Protein AF-A0A838WR24-F1 (afdb_monomer_lite)

Secondary structure (DSSP, 8-state):
--HHHHHHTT--HHHHHHT-SS-HHHHHHHHHHHHHHHHHGGGSTT--HHHHHHHHHHHHHH--TTT-----

Organism: NCBI:txid2585140

Sequence (72 aa):
IAIVEQWALGTKWLQLCAMTTLDEGDVVRLLRRTLDLLSQIPHAPFVSESLRKNAGRAMQLIDRFPVNEVAG

Structure (mmCIF, N/CA/C/O backbone):
data_AF-A0A838WR24-F1
#
_entry.id   AF-A0A838WR24-F1
#
loop_
_atom_site.group_PDB
_atom_site.id
_atom_site.type_symbol
_atom_site.label_atom_id
_atom_site.label_alt_id
_atom_site.label_comp_id
_atom_site.label_asym_id
_atom_site.label_entity_id
_atom_site.label_seq_id
_atom_site.pdbx_PDB_ins_code
_atom_site.Cartn_x
_atom_site.Cartn_y
_atom_site.Cartn_z
_atom_site.occupancy
_atom_site.B_iso_or_equiv
_atom_site.auth_seq_id
_atom_site.auth_comp_id
_atom_site.auth_asym_id
_atom_site.auth_atom_id
_atom_site.pdbx_PDB_model_num
ATOM 1 N N . ILE A 1 1 ? 4.991 13.281 -6.782 1.00 53.97 1 ILE A N 1
ATOM 2 C CA . ILE A 1 1 ? 3.815 12.421 -6.503 1.00 53.97 1 ILE A CA 1
ATOM 3 C C . ILE A 1 1 ? 4.311 11.187 -5.755 1.00 53.97 1 ILE A C 1
ATOM 5 O O . ILE A 1 1 ? 5.381 10.697 -6.102 1.00 53.97 1 ILE A O 1
ATOM 9 N N . ALA A 1 2 ? 3.613 10.739 -4.709 1.00 87.00 2 ALA A N 1
ATOM 10 C CA . ALA A 1 2 ? 4.068 9.631 -3.866 1.00 87.00 2 ALA A CA 1
ATOM 11 C C . ALA A 1 2 ? 3.870 8.266 -4.560 1.00 87.00 2 ALA A C 1
ATOM 13 O O . ALA A 1 2 ? 2.831 8.019 -5.167 1.00 87.00 2 ALA A O 1
ATOM 14 N N . ILE A 1 3 ? 4.854 7.364 -4.454 1.00 94.56 3 ILE A N 1
ATOM 15 C CA . ILE A 1 3 ? 4.858 6.025 -5.088 1.00 94.56 3 ILE A CA 1
ATOM 16 C C . ILE A 1 3 ? 3.596 5.222 -4.734 1.00 94.56 3 ILE A C 1
ATOM 18 O O . ILE A 1 3 ? 2.957 4.639 -5.608 1.00 94.56 3 ILE A O 1
ATOM 22 N N . VAL A 1 4 ? 3.208 5.242 -3.456 1.00 95.81 4 VAL A N 1
ATOM 23 C CA . VAL A 1 4 ? 2.018 4.547 -2.938 1.00 95.81 4 VAL A CA 1
ATOM 24 C C . VAL A 1 4 ? 0.740 5.013 -3.638 1.00 95.81 4 VAL A C 1
ATOM 26 O O . VAL A 1 4 ? -0.098 4.196 -4.006 1.00 95.81 4 VAL A O 1
ATOM 29 N N . GLU A 1 5 ? 0.599 6.320 -3.854 1.00 96.12 5 GLU A N 1
ATOM 30 C CA . GLU A 1 5 ? -0.582 6.912 -4.485 1.00 96.12 5 GLU A CA 1
ATOM 31 C C . GLU A 1 5 ? -0.704 6.478 -5.948 1.00 96.12 5 GLU A C 1
ATOM 33 O O . GLU A 1 5 ? -1.766 6.032 -6.373 1.00 96.12 5 GLU A O 1
ATOM 38 N N . GLN A 1 6 ? 0.390 6.536 -6.713 1.00 96.75 6 GLN A N 1
ATOM 39 C CA . GLN A 1 6 ? 0.394 6.081 -8.109 1.00 96.75 6 GLN A CA 1
ATOM 40 C C . GLN A 1 6 ? 0.083 4.595 -8.221 1.00 96.75 6 GLN A C 1
ATOM 42 O O . GLN A 1 6 ? -0.671 4.178 -9.099 1.00 96.75 6 GLN A O 1
ATOM 47 N N . TRP A 1 7 ? 0.622 3.796 -7.305 1.00 97.56 7 TRP A N 1
ATOM 48 C CA . TRP A 1 7 ? 0.281 2.389 -7.238 1.00 97.56 7 TRP A CA 1
ATOM 49 C C . TRP A 1 7 ? -1.210 2.180 -6.953 1.00 97.56 7 TRP A C 1
ATOM 51 O O . TRP A 1 7 ? -1.869 1.466 -7.700 1.00 97.56 7 TRP A O 1
ATOM 61 N N . ALA A 1 8 ? -1.778 2.841 -5.945 1.00 96.62 8 ALA A N 1
ATOM 62 C CA . ALA A 1 8 ? -3.202 2.722 -5.624 1.00 96.62 8 ALA A CA 1
ATOM 63 C C . ALA A 1 8 ? -4.124 3.215 -6.760 1.00 96.62 8 ALA A C 1
ATOM 65 O O . ALA A 1 8 ? -5.222 2.691 -6.936 1.00 96.62 8 ALA A O 1
ATOM 66 N N . LEU A 1 9 ? -3.673 4.188 -7.561 1.00 96.69 9 LEU A N 1
ATOM 67 C CA . LEU A 1 9 ? -4.387 4.702 -8.740 1.00 96.69 9 LEU A CA 1
ATOM 68 C C . LEU A 1 9 ? -4.286 3.801 -9.977 1.00 96.69 9 LEU A C 1
ATOM 70 O O . LEU A 1 9 ? -4.874 4.110 -11.013 1.00 96.69 9 LEU A O 1
ATOM 74 N N . GLY A 1 10 ? -3.576 2.678 -9.888 1.00 96.69 10 GLY A N 1
ATOM 75 C CA . GLY A 1 10 ? -3.584 1.669 -10.936 1.00 96.69 10 GLY A CA 1
ATOM 76 C C . GLY A 1 10 ? -2.349 1.646 -11.830 1.00 96.69 10 GLY A C 1
ATOM 77 O O . GLY A 1 10 ? -2.316 0.827 -12.750 1.00 96.69 10 GLY A O 1
ATOM 78 N N . THR A 1 11 ? -1.325 2.467 -11.566 1.00 97.62 11 THR A N 1
ATOM 79 C CA . THR A 1 11 ? -0.082 2.483 -12.356 1.00 97.62 11 THR A CA 1
ATOM 80 C C . THR A 1 11 ? 0.510 1.076 -12.465 1.00 97.62 11 THR A C 1
ATOM 82 O O . THR A 1 11 ? 0.511 0.307 -11.497 1.00 97.62 11 THR A O 1
ATOM 85 N N . LYS A 1 12 ? 0.972 0.715 -13.669 1.00 97.50 12 LYS A N 1
ATOM 86 C CA . LYS A 1 12 ? 1.586 -0.593 -13.949 1.00 97.50 12 LYS A CA 1
ATOM 87 C C . LYS A 1 12 ? 2.938 -0.705 -13.242 1.00 97.50 12 LYS A C 1
ATOM 89 O O . LYS A 1 12 ? 3.654 0.286 -13.163 1.00 97.50 12 LYS A O 1
ATOM 94 N N . TRP A 1 13 ? 3.318 -1.911 -12.812 1.00 97.06 13 TRP A N 1
ATOM 95 C CA . TRP A 1 13 ? 4.552 -2.151 -12.045 1.00 97.06 13 TRP A CA 1
ATOM 96 C C . TRP A 1 13 ? 5.801 -1.537 -12.692 1.00 97.06 13 TRP A C 1
ATOM 98 O O . TRP A 1 13 ? 6.412 -0.644 -12.119 1.00 97.06 13 TRP A O 1
ATOM 108 N N . LEU A 1 14 ? 6.106 -1.924 -13.934 1.00 96.50 14 LEU A N 1
ATOM 109 C CA . LEU A 1 14 ? 7.287 -1.428 -14.650 1.00 96.50 14 LEU A CA 1
ATOM 110 C C . LEU A 1 14 ? 7.282 0.098 -14.828 1.00 96.50 14 LEU A C 1
ATOM 112 O O . LEU A 1 14 ? 8.329 0.733 -14.773 1.00 96.50 14 LEU A O 1
ATOM 116 N N . GLN A 1 15 ? 6.100 0.695 -15.012 1.00 96.81 15 GLN A N 1
ATOM 117 C CA . GLN A 1 15 ? 5.965 2.146 -15.110 1.00 96.81 15 GLN A CA 1
ATOM 118 C C . GLN A 1 15 ? 6.236 2.816 -13.761 1.00 96.81 15 GLN A C 1
ATOM 120 O O . GLN A 1 15 ? 6.923 3.828 -13.722 1.00 96.81 15 GLN A O 1
ATOM 125 N N . LEU A 1 16 ? 5.732 2.249 -12.662 1.00 96.56 16 LEU A N 1
ATOM 126 C CA . LEU A 1 16 ? 5.981 2.757 -11.316 1.00 96.56 16 LEU A CA 1
ATOM 127 C C . LEU A 1 16 ? 7.478 2.720 -10.980 1.00 96.56 16 LEU A C 1
ATOM 129 O O . LEU A 1 16 ? 8.012 3.713 -10.494 1.00 96.56 16 LEU A O 1
ATOM 133 N N . CYS A 1 17 ? 8.154 1.608 -11.283 1.00 96.50 17 CYS A N 1
ATOM 134 C CA . CYS A 1 17 ? 9.595 1.458 -11.080 1.00 96.50 17 CYS A CA 1
ATOM 135 C C . CYS A 1 17 ? 10.391 2.472 -11.910 1.00 96.50 17 CYS A C 1
ATOM 137 O O . CYS A 1 17 ? 11.306 3.095 -11.391 1.00 96.50 17 CYS A O 1
ATOM 139 N N . ALA A 1 18 ? 9.989 2.731 -13.157 1.00 95.94 18 ALA A N 1
ATOM 140 C CA . ALA A 1 18 ? 10.635 3.734 -14.006 1.00 95.94 18 ALA A CA 1
ATOM 141 C C . ALA A 1 18 ? 10.467 5.188 -13.509 1.00 95.94 18 ALA A C 1
ATOM 143 O O . ALA A 1 18 ? 11.179 6.078 -13.970 1.00 95.94 18 ALA A O 1
ATOM 144 N N . MET A 1 19 ? 9.534 5.455 -12.587 1.00 93.94 19 MET A N 1
ATOM 145 C CA . MET A 1 19 ? 9.307 6.788 -12.006 1.00 93.94 19 MET A CA 1
ATOM 146 C C . MET A 1 19 ? 10.204 7.081 -10.792 1.00 93.94 19 MET A C 1
ATOM 148 O O . MET A 1 19 ? 10.097 8.158 -10.202 1.00 93.94 19 MET A O 1
ATOM 152 N N . THR A 1 20 ? 11.057 6.141 -10.380 1.00 94.06 20 THR A N 1
ATOM 153 C CA . THR A 1 20 ? 11.899 6.265 -9.187 1.00 94.06 20 THR A CA 1
ATOM 154 C C . THR A 1 20 ? 13.284 5.656 -9.406 1.00 94.06 20 THR A C 1
ATOM 156 O O . THR A 1 20 ? 13.494 4.855 -10.307 1.00 94.06 20 THR A O 1
ATOM 159 N N . THR A 1 21 ? 14.245 6.056 -8.577 1.00 95.19 21 THR A N 1
ATOM 160 C CA . THR A 1 21 ? 15.591 5.467 -8.517 1.00 95.19 21 THR A CA 1
ATOM 161 C C . THR A 1 21 ? 15.698 4.375 -7.451 1.00 95.19 21 THR A C 1
ATOM 163 O O . THR A 1 21 ? 16.797 3.904 -7.182 1.00 95.19 21 THR A O 1
ATOM 166 N N . LEU A 1 22 ? 14.593 4.034 -6.779 1.00 95.62 22 LEU A N 1
ATOM 167 C CA . LEU A 1 22 ? 14.556 2.939 -5.814 1.00 95.62 22 LEU A CA 1
ATOM 168 C C . LEU A 1 22 ? 14.657 1.591 -6.522 1.00 95.62 22 LEU A C 1
ATOM 170 O O . LEU A 1 22 ? 14.042 1.387 -7.571 1.00 95.62 22 LEU A O 1
ATOM 174 N N . ASP A 1 23 ? 15.341 0.652 -5.877 1.00 96.94 23 ASP A N 1
ATOM 175 C CA . ASP A 1 23 ? 15.334 -0.737 -6.310 1.00 96.94 23 ASP A CA 1
ATOM 176 C C . ASP A 1 23 ? 13.921 -1.328 -6.193 1.00 96.94 23 ASP A C 1
ATOM 178 O O . ASP A 1 23 ? 13.155 -1.009 -5.277 1.00 96.94 23 ASP A O 1
ATOM 182 N N . GLU A 1 24 ? 13.571 -2.251 -7.091 1.00 96.50 24 GLU A N 1
ATOM 183 C CA . GLU A 1 24 ? 12.255 -2.908 -7.109 1.00 96.50 24 GLU A CA 1
ATOM 184 C C . GLU A 1 24 ? 11.885 -3.519 -5.747 1.00 96.50 24 GLU A C 1
ATOM 186 O O . GLU A 1 24 ? 10.752 -3.385 -5.279 1.00 96.50 24 GLU A O 1
ATOM 191 N N . GLY A 1 25 ? 12.860 -4.130 -5.065 1.00 96.25 25 GLY A N 1
ATOM 192 C CA . GLY A 1 25 ? 12.675 -4.691 -3.727 1.00 96.25 25 GLY A CA 1
ATOM 193 C C . GLY A 1 25 ? 12.354 -3.640 -2.660 1.00 96.25 25 GLY A C 1
ATOM 194 O O . GLY A 1 25 ? 11.578 -3.919 -1.743 1.00 96.25 25 GLY A O 1
ATOM 195 N N . ASP A 1 26 ? 12.888 -2.424 -2.785 1.00 96.19 26 ASP A N 1
ATOM 196 C CA . ASP A 1 26 ? 12.584 -1.311 -1.882 1.00 96.19 26 ASP A CA 1
ATOM 197 C C . ASP A 1 26 ? 11.176 -0.774 -2.124 1.00 96.19 26 ASP A C 1
ATOM 199 O O . ASP A 1 26 ? 10.459 -0.478 -1.165 1.00 96.19 26 ASP A O 1
ATOM 203 N N . VAL A 1 27 ? 10.742 -0.724 -3.386 1.00 96.50 27 VAL A N 1
ATOM 204 C CA . VAL A 1 27 ? 9.365 -0.368 -3.753 1.00 96.50 27 VAL A CA 1
ATOM 205 C C . VAL A 1 27 ? 8.381 -1.394 -3.190 1.00 96.50 27 VAL A C 1
ATOM 207 O O . VAL A 1 27 ? 7.409 -1.010 -2.536 1.00 96.50 27 VAL A O 1
ATOM 210 N N . VAL A 1 28 ? 8.652 -2.696 -3.354 1.00 96.88 28 VAL A N 1
ATOM 211 C CA .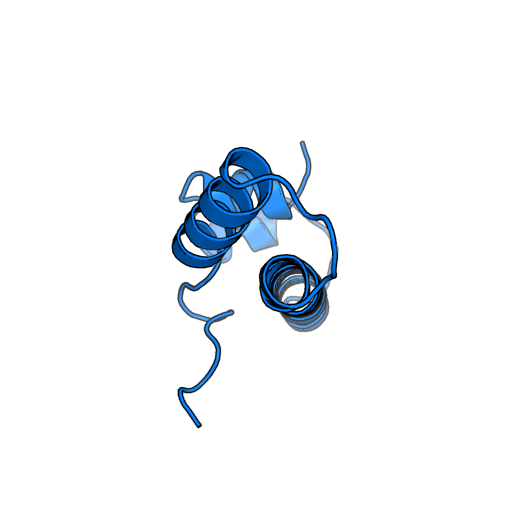 VAL A 1 28 ? 7.834 -3.759 -2.741 1.00 96.88 28 VAL A CA 1
ATOM 212 C C . VAL A 1 28 ? 7.804 -3.605 -1.221 1.00 96.88 28 VAL A C 1
ATOM 214 O O . VAL A 1 28 ? 6.729 -3.646 -0.624 1.00 96.88 28 VAL A O 1
ATOM 217 N N . ARG A 1 29 ? 8.960 -3.390 -0.578 1.00 95.88 29 ARG A N 1
ATOM 218 C CA . ARG A 1 29 ? 9.044 -3.233 0.883 1.00 95.88 29 ARG A CA 1
ATOM 219 C C . ARG A 1 29 ? 8.251 -2.024 1.378 1.00 95.88 29 ARG A C 1
ATOM 221 O O . ARG A 1 29 ? 7.583 -2.125 2.404 1.00 95.88 29 ARG A O 1
ATOM 228 N N . LEU A 1 30 ? 8.310 -0.898 0.671 1.00 96.06 30 LEU A N 1
ATOM 229 C CA . LEU A 1 30 ? 7.545 0.309 0.989 1.00 96.06 30 LEU A CA 1
ATOM 230 C C . LEU A 1 30 ? 6.035 0.055 0.905 1.00 96.06 30 LEU A C 1
ATOM 232 O O . LEU A 1 30 ? 5.290 0.422 1.817 1.00 96.06 30 LEU A O 1
ATOM 236 N N . LEU A 1 31 ? 5.585 -0.584 -0.176 1.00 96.94 31 LEU A N 1
ATOM 237 C CA . LEU A 1 31 ? 4.170 -0.872 -0.400 1.00 96.94 31 LEU A CA 1
ATOM 238 C C . LEU A 1 31 ? 3.639 -1.894 0.618 1.00 96.94 31 LEU A C 1
ATOM 240 O O . LEU A 1 31 ? 2.575 -1.666 1.189 1.00 96.94 31 LEU A O 1
ATOM 244 N N . ARG A 1 32 ? 4.409 -2.940 0.944 1.00 96.62 32 ARG A N 1
ATOM 245 C CA . ARG A 1 32 ? 4.044 -3.919 1.986 1.00 96.62 32 ARG A CA 1
ATOM 246 C C . ARG A 1 32 ? 3.979 -3.312 3.381 1.00 96.62 32 ARG A C 1
ATOM 248 O O . ARG A 1 32 ? 2.986 -3.495 4.059 1.00 96.62 32 ARG A O 1
ATOM 255 N N . ARG A 1 33 ? 4.947 -2.476 3.772 1.00 96.19 33 ARG A N 1
ATOM 256 C CA . ARG A 1 33 ? 4.868 -1.742 5.052 1.00 96.19 33 ARG A CA 1
ATOM 257 C C . ARG A 1 33 ? 3.646 -0.827 5.131 1.00 96.19 33 ARG A C 1
ATOM 259 O O . ARG A 1 33 ? 3.133 -0.571 6.215 1.00 96.19 33 ARG A O 1
ATOM 266 N N . THR A 1 34 ? 3.196 -0.313 3.988 1.00 96.75 34 THR A N 1
ATOM 267 C CA . THR A 1 34 ? 1.959 0.468 3.92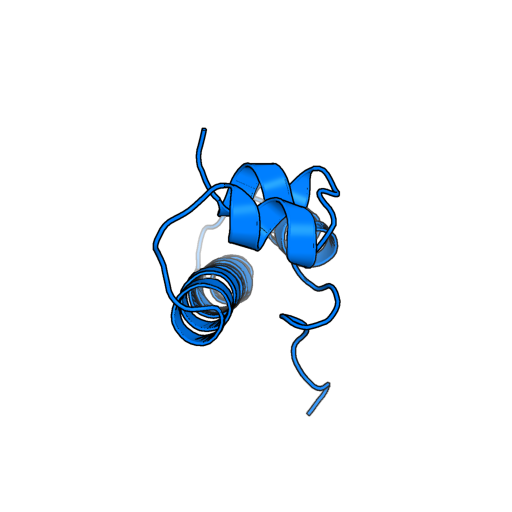0 1.00 96.75 34 THR A CA 1
ATOM 268 C C . THR A 1 34 ? 0.739 -0.432 4.132 1.00 96.75 34 THR A C 1
ATOM 270 O O . THR A 1 34 ? -0.135 -0.060 4.909 1.00 96.75 34 THR A O 1
ATOM 273 N N . LEU A 1 35 ? 0.687 -1.616 3.507 1.00 97.00 35 LEU A N 1
ATOM 274 C CA . LEU A 1 35 ? -0.355 -2.620 3.769 1.00 97.00 35 LEU A CA 1
ATOM 275 C C . LEU A 1 35 ? -0.366 -3.060 5.238 1.00 97.00 35 LEU A C 1
ATOM 277 O O . LEU A 1 35 ? -1.422 -2.988 5.860 1.00 97.00 35 LEU A O 1
ATOM 281 N N . ASP A 1 36 ? 0.795 -3.378 5.814 1.00 96.12 36 ASP A N 1
ATOM 282 C CA . ASP A 1 36 ? 0.951 -3.748 7.227 1.00 96.12 36 ASP A CA 1
ATOM 283 C C . ASP A 1 36 ? 0.409 -2.664 8.170 1.00 96.12 36 ASP A C 1
ATOM 285 O O . ASP A 1 36 ? -0.206 -2.955 9.194 1.00 96.12 36 ASP A O 1
ATOM 289 N N . LEU A 1 37 ? 0.646 -1.388 7.855 1.00 95.88 37 LEU A N 1
ATOM 290 C CA . LEU A 1 37 ? 0.122 -0.279 8.651 1.00 95.88 37 LEU A CA 1
ATOM 291 C C . LEU A 1 37 ? -1.401 -0.167 8.515 1.00 95.88 37 LEU A C 1
ATOM 293 O O . LEU A 1 37 ? -2.101 0.035 9.507 1.00 95.88 37 LEU A O 1
ATOM 297 N N . LEU A 1 38 ? -1.923 -0.287 7.292 1.00 97.12 38 LEU A N 1
ATOM 298 C CA . LEU A 1 38 ? -3.360 -0.218 7.029 1.00 97.12 38 LEU A CA 1
ATOM 299 C C . LEU A 1 38 ? -4.111 -1.393 7.668 1.00 97.12 38 LEU A C 1
ATOM 301 O O . LEU A 1 38 ? -5.203 -1.185 8.199 1.00 97.12 38 LEU A O 1
ATOM 305 N N . SER A 1 39 ? -3.520 -2.591 7.674 1.00 96.31 39 SER A N 1
ATOM 306 C CA . SER A 1 39 ? -4.111 -3.800 8.258 1.00 96.31 39 SER A CA 1
ATOM 307 C C . SER A 1 39 ? -4.245 -3.705 9.777 1.00 96.31 39 SER A C 1
ATOM 309 O O . SER A 1 39 ? -5.171 -4.276 10.346 1.00 96.31 39 SER A O 1
ATOM 311 N N . GLN A 1 40 ? -3.406 -2.906 10.442 1.00 97.19 40 GLN A N 1
ATOM 312 C CA . GLN A 1 40 ? -3.504 -2.646 11.880 1.00 97.19 40 GLN A CA 1
ATOM 313 C C . GLN A 1 40 ? -4.659 -1.701 12.252 1.00 97.19 40 GLN A C 1
ATOM 315 O O . GLN A 1 40 ? -5.193 -1.800 13.358 1.00 97.19 40 GLN A O 1
ATOM 320 N N . ILE A 1 41 ? -5.088 -0.802 11.353 1.00 97.44 41 ILE A N 1
ATOM 321 C CA . ILE A 1 41 ? -6.105 0.228 11.651 1.00 97.44 41 ILE A CA 1
ATOM 322 C C . ILE A 1 41 ? -7.430 -0.372 12.159 1.00 97.44 41 ILE A C 1
ATOM 324 O O . ILE A 1 41 ? -7.944 0.113 13.169 1.00 97.44 41 ILE A O 1
ATOM 328 N N . PRO A 1 42 ? -8.008 -1.422 11.542 1.00 95.38 42 PRO A N 1
ATOM 329 C CA . PRO A 1 42 ? -9.205 -2.073 12.072 1.00 95.38 42 PRO A CA 1
ATOM 330 C C . PRO A 1 42 ? -9.042 -2.624 13.499 1.00 95.38 42 PRO A C 1
ATOM 332 O O . PRO A 1 42 ? -10.024 -2.716 14.238 1.00 95.38 42 PRO A O 1
ATOM 335 N N . HIS A 1 43 ? -7.835 -2.990 13.915 1.00 94.62 43 HIS A N 1
ATOM 336 C CA . HIS A 1 43 ? -7.605 -3.586 15.232 1.00 94.62 43 HIS A CA 1
ATOM 337 C C . HIS A 1 43 ? -7.393 -2.545 16.336 1.00 94.62 43 HIS A C 1
ATOM 339 O O . HIS A 1 43 ? -7.498 -2.880 17.515 1.00 94.62 43 HIS A O 1
ATOM 345 N N . ALA A 1 44 ? -7.139 -1.284 15.981 1.00 95.25 44 ALA A N 1
ATOM 346 C CA . ALA A 1 44 ? -6.931 -0.231 16.962 1.00 95.25 44 ALA A CA 1
ATOM 347 C C . ALA A 1 44 ? -8.246 0.153 17.683 1.00 95.25 44 ALA A C 1
ATOM 349 O O . ALA A 1 44 ? -9.302 0.295 17.048 1.00 95.25 44 ALA A O 1
ATOM 350 N N . PRO A 1 45 ? -8.206 0.341 19.016 1.00 95.19 45 PRO A N 1
ATOM 351 C CA . PRO A 1 45 ? -9.373 0.748 19.788 1.00 95.19 45 PRO A CA 1
ATOM 352 C C . PRO A 1 45 ? -9.794 2.178 19.425 1.00 95.19 45 PRO A C 1
ATOM 354 O O . PRO A 1 45 ? -8.970 3.009 19.052 1.00 95.19 45 PRO A O 1
ATOM 357 N N . PHE A 1 46 ? -11.091 2.472 19.552 1.00 95.69 46 PHE A N 1
ATOM 358 C CA . PHE A 1 46 ? -11.678 3.802 19.312 1.00 95.69 46 PHE A CA 1
ATOM 359 C C . PHE A 1 46 ? -11.504 4.369 17.886 1.00 95.69 46 PHE A C 1
ATOM 361 O O . PHE A 1 46 ? -11.745 5.553 17.655 1.00 95.69 46 PHE A O 1
ATOM 368 N N . VAL A 1 47 ? -11.142 3.539 16.902 1.00 96.19 47 VAL A N 1
ATOM 369 C CA . VAL A 1 47 ? -11.105 3.939 15.487 1.00 96.19 47 VAL A CA 1
ATOM 370 C C . VAL A 1 47 ? -12.516 4.158 14.943 1.00 96.19 47 VAL A C 1
ATOM 372 O O . VAL A 1 47 ? -13.392 3.302 15.089 1.00 96.19 47 VAL A O 1
ATOM 375 N N . SER A 1 48 ? -12.722 5.289 14.261 1.00 97.62 48 SER A N 1
ATOM 376 C CA . SER A 1 48 ? -13.995 5.600 13.610 1.00 97.62 48 SER A CA 1
ATOM 377 C C . SER A 1 48 ? -14.320 4.605 12.493 1.00 97.62 48 SER A C 1
ATOM 379 O O . SER A 1 48 ? -13.439 4.091 11.799 1.00 97.62 48 SER A O 1
ATOM 381 N N . GLU A 1 49 ? -15.609 4.357 12.269 1.00 96.94 49 GLU A N 1
ATOM 382 C CA . GLU A 1 49 ? -16.054 3.441 11.215 1.00 96.94 49 GLU A CA 1
ATOM 383 C C . GLU A 1 49 ? -15.592 3.895 9.819 1.00 96.94 49 GLU A C 1
ATOM 385 O O . GLU A 1 49 ? -15.185 3.074 8.997 1.00 96.94 49 GLU A O 1
ATOM 390 N N . SER A 1 50 ? -15.589 5.210 9.572 1.00 98.06 50 SER A N 1
ATOM 391 C CA . SER A 1 50 ? -15.091 5.795 8.322 1.00 98.06 50 SER A CA 1
ATOM 392 C C . SER A 1 50 ? -13.612 5.473 8.099 1.00 98.06 50 SER A C 1
ATOM 394 O O . SER A 1 50 ? -13.237 5.007 7.024 1.00 98.06 50 SER A O 1
ATOM 396 N N . LEU A 1 51 ? -12.773 5.628 9.129 1.00 97.75 51 LEU A N 1
ATOM 397 C CA . LEU A 1 51 ? -11.347 5.319 9.029 1.00 97.75 51 LEU A CA 1
ATOM 398 C C . LEU A 1 51 ? -11.107 3.821 8.787 1.00 97.75 51 LEU A C 1
ATOM 400 O O . LEU A 1 51 ? -10.314 3.466 7.919 1.00 97.75 51 LEU A O 1
ATOM 404 N N . ARG A 1 52 ? -11.849 2.946 9.474 1.00 97.62 52 ARG A N 1
ATOM 405 C CA . ARG A 1 52 ? -11.808 1.489 9.258 1.00 97.62 52 ARG A CA 1
ATOM 406 C C . ARG A 1 52 ? -12.160 1.108 7.816 1.00 97.62 52 ARG A C 1
ATOM 408 O O . ARG A 1 52 ? -11.439 0.332 7.193 1.00 97.62 52 ARG A O 1
ATOM 415 N N . LYS A 1 53 ? -13.246 1.671 7.275 1.00 97.81 53 LYS A N 1
ATOM 416 C CA . LYS A 1 53 ? -13.682 1.444 5.885 1.00 97.81 53 LYS A CA 1
ATOM 417 C C . LYS A 1 53 ? -12.655 1.959 4.878 1.00 97.81 53 LYS A C 1
ATOM 419 O O . LYS A 1 53 ? -12.336 1.263 3.916 1.00 97.81 53 LYS A O 1
ATOM 424 N N . ASN A 1 54 ? -12.111 3.150 5.115 1.00 97.94 54 ASN A N 1
ATOM 425 C CA . ASN A 1 54 ? -11.109 3.748 4.238 1.00 97.94 54 ASN A CA 1
ATOM 426 C C . ASN A 1 54 ? -9.797 2.955 4.241 1.00 97.94 54 ASN A C 1
ATOM 428 O O . ASN A 1 54 ? -9.218 2.772 3.174 1.00 97.94 54 ASN A O 1
ATOM 432 N N . ALA A 1 55 ? -9.367 2.432 5.394 1.00 97.88 55 ALA A N 1
ATOM 433 C CA . ALA A 1 55 ? -8.201 1.556 5.481 1.00 97.88 55 ALA A CA 1
ATOM 434 C C . ALA A 1 55 ? -8.393 0.283 4.646 1.00 97.88 55 ALA A C 1
ATOM 436 O O . ALA A 1 55 ? -7.559 -0.017 3.796 1.00 97.88 55 ALA A O 1
ATOM 437 N N . GLY A 1 56 ? -9.538 -0.396 4.794 1.00 97.38 56 GLY A N 1
ATOM 438 C CA . GLY A 1 56 ? -9.863 -1.579 3.990 1.00 97.38 56 GLY A CA 1
ATOM 439 C C . GLY A 1 56 ? -9.897 -1.290 2.484 1.00 97.38 56 GLY A C 1
ATOM 440 O O . GLY A 1 56 ? -9.337 -2.046 1.694 1.00 97.38 56 GLY A O 1
ATOM 441 N N . ARG A 1 57 ? -10.479 -0.156 2.071 1.00 97.50 57 ARG A N 1
ATOM 442 C CA . ARG A 1 57 ? -10.475 0.264 0.660 1.00 97.50 57 ARG A CA 1
ATOM 443 C C . ARG A 1 57 ? -9.063 0.553 0.147 1.00 97.50 57 ARG A C 1
ATOM 445 O O . ARG A 1 57 ? -8.738 0.169 -0.971 1.00 97.50 57 ARG A O 1
ATOM 452 N N . ALA A 1 58 ? -8.229 1.227 0.938 1.00 97.50 58 ALA A N 1
ATOM 453 C CA . ALA A 1 58 ? -6.845 1.507 0.566 1.00 97.50 58 ALA A CA 1
ATOM 454 C C . ALA A 1 58 ? -6.034 0.213 0.405 1.00 97.50 58 ALA A C 1
ATOM 456 O O . ALA A 1 58 ? -5.298 0.085 -0.572 1.00 97.50 58 ALA A O 1
ATOM 457 N N . MET A 1 59 ? -6.229 -0.769 1.294 1.00 97.38 59 MET A N 1
ATOM 458 C CA . MET A 1 59 ? -5.603 -2.089 1.171 1.00 97.38 59 MET A CA 1
ATOM 459 C C . MET A 1 59 ? -5.971 -2.756 -0.152 1.00 97.38 59 MET A C 1
ATOM 461 O O . MET A 1 59 ? -5.077 -3.132 -0.896 1.00 97.38 59 MET A O 1
ATOM 465 N N . GLN A 1 60 ? -7.259 -2.806 -0.507 1.00 96.69 60 GLN A N 1
ATOM 466 C CA . GLN A 1 60 ? -7.715 -3.411 -1.769 1.00 96.69 60 GLN A CA 1
ATOM 467 C C . GLN A 1 60 ? -7.106 -2.762 -3.023 1.00 96.69 60 GLN A C 1
ATOM 469 O O . GLN A 1 60 ? -6.907 -3.432 -4.032 1.00 96.69 60 GLN A O 1
ATOM 474 N N . LEU A 1 61 ? -6.819 -1.458 -2.985 1.00 97.50 61 LEU A N 1
ATOM 475 C CA . LEU A 1 61 ? -6.196 -0.747 -4.108 1.00 97.50 61 LEU A CA 1
ATOM 476 C C . LEU A 1 61 ? -4.689 -1.029 -4.219 1.00 97.50 61 LEU A C 1
ATOM 478 O O . LEU A 1 61 ? -4.130 -1.016 -5.318 1.00 97.50 61 LEU A O 1
ATOM 482 N N . ILE A 1 62 ? -4.026 -1.265 -3.086 1.00 97.06 62 ILE A N 1
ATOM 483 C CA . ILE A 1 62 ? -2.578 -1.497 -3.004 1.00 97.06 62 ILE A CA 1
ATOM 484 C C . ILE A 1 62 ? -2.237 -2.987 -3.179 1.00 97.06 62 ILE A C 1
ATOM 486 O O . ILE A 1 62 ? -1.188 -3.302 -3.744 1.00 97.06 62 ILE A O 1
ATOM 490 N N . ASP A 1 63 ? -3.109 -3.894 -2.743 1.00 96.69 63 ASP A N 1
ATOM 491 C CA . ASP A 1 63 ? -2.928 -5.350 -2.746 1.00 96.69 63 ASP A CA 1
ATOM 492 C C . ASP A 1 63 ? -3.043 -5.941 -4.162 1.00 96.69 63 ASP A C 1
ATOM 494 O O . ASP A 1 63 ? -4.053 -6.499 -4.588 1.00 96.69 63 ASP A O 1
ATOM 498 N N . ARG A 1 64 ? -1.990 -5.738 -4.954 1.00 95.69 64 ARG A N 1
ATOM 499 C CA . ARG A 1 64 ? -1.886 -6.161 -6.356 1.00 95.69 64 ARG A CA 1
ATOM 500 C C . ARG A 1 64 ? -0.508 -6.771 -6.595 1.00 95.69 64 ARG A C 1
ATOM 502 O O . ARG A 1 64 ? 0.455 -6.414 -5.922 1.00 95.69 64 ARG A O 1
ATOM 509 N N . PHE A 1 65 ? -0.379 -7.669 -7.569 1.00 94.50 65 PHE A N 1
ATOM 510 C CA . PHE A 1 65 ? 0.926 -8.240 -7.929 1.00 94.50 65 PHE A CA 1
ATOM 511 C C . PHE A 1 65 ? 1.918 -7.133 -8.352 1.00 94.50 65 PHE A C 1
ATOM 513 O O . PHE A 1 65 ? 1.518 -6.276 -9.144 1.00 94.50 65 PHE A O 1
ATOM 520 N N . PRO A 1 66 ? 3.188 -7.134 -7.893 1.00 94.62 66 PRO A N 1
ATOM 521 C CA . PRO A 1 66 ? 3.872 -8.159 -7.081 1.00 94.62 66 PRO A CA 1
ATOM 522 C C . PRO A 1 66 ? 3.848 -7.905 -5.560 1.00 94.62 66 PRO A C 1
ATOM 524 O O . PRO A 1 66 ? 4.518 -8.596 -4.796 1.00 94.62 66 PRO A O 1
ATOM 527 N N . VAL A 1 67 ? 3.131 -6.876 -5.113 1.00 94.69 67 VAL A N 1
ATOM 528 C CA . VAL A 1 67 ? 3.091 -6.435 -3.709 1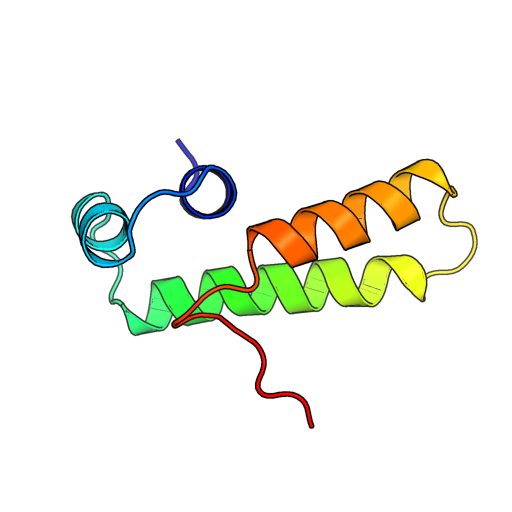.00 94.69 67 VAL A CA 1
ATOM 529 C C . VAL A 1 67 ? 2.256 -7.367 -2.844 1.00 94.69 67 VAL A C 1
ATOM 531 O O . VAL A 1 67 ? 2.549 -7.480 -1.654 1.00 94.69 67 VAL A O 1
ATOM 534 N N . ASN A 1 68 ? 1.258 -8.007 -3.455 1.00 91.75 68 ASN A N 1
ATOM 535 C CA . ASN A 1 68 ? 0.207 -8.742 -2.775 1.00 91.75 68 ASN A CA 1
ATOM 536 C C . ASN A 1 68 ? 0.685 -9.651 -1.637 1.00 91.75 68 ASN A C 1
ATOM 538 O O . ASN A 1 68 ? 1.717 -10.327 -1.730 1.00 91.75 68 ASN A O 1
ATOM 542 N N . GLU A 1 69 ? -0.074 -9.633 -0.545 1.00 78.69 69 GLU A N 1
ATOM 543 C CA . GLU A 1 69 ? 0.163 -10.539 0.573 1.00 78.69 69 GLU A CA 1
ATOM 544 C C . GLU A 1 69 ? -0.281 -11.940 0.147 1.00 78.69 69 GLU A C 1
ATOM 546 O O . GLU A 1 69 ? -1.391 -12.146 -0.346 1.00 78.69 69 GLU A O 1
ATOM 551 N N . VAL A 1 70 ? 0.613 -12.922 0.275 1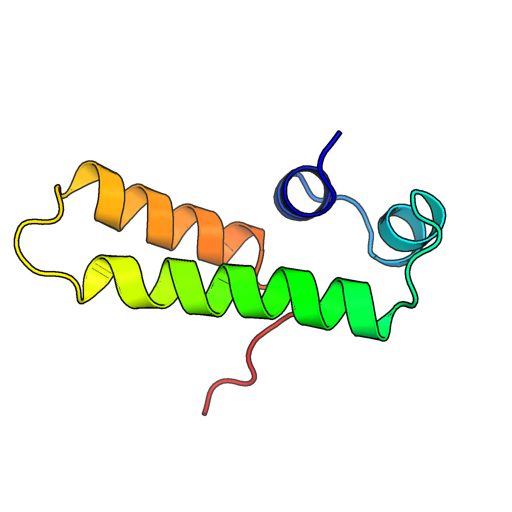.00 64.06 70 VAL A N 1
ATOM 552 C 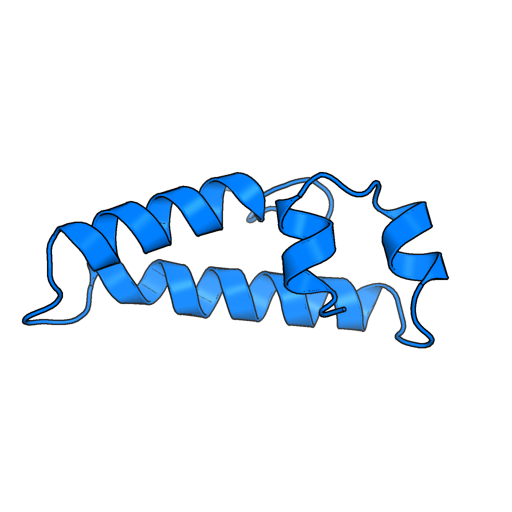CA . VAL A 1 70 ? 0.226 -14.320 0.075 1.00 64.06 70 VAL A CA 1
ATOM 553 C C . VAL A 1 70 ? -0.757 -14.628 1.194 1.00 64.06 70 VAL A C 1
ATOM 555 O O . VAL A 1 70 ? -0.376 -14.520 2.357 1.00 64.06 70 VAL A O 1
ATOM 558 N N . ALA A 1 71 ? -2.007 -14.950 0.852 1.00 54.12 71 ALA A N 1
ATOM 559 C CA . ALA A 1 71 ? -2.986 -15.402 1.830 1.00 54.12 71 ALA A CA 1
ATOM 560 C C . ALA A 1 71 ? -2.366 -16.565 2.621 1.00 54.12 71 ALA A C 1
ATOM 562 O O . ALA A 1 71 ? -2.109 -17.628 2.050 1.00 54.12 71 ALA A O 1
ATOM 563 N N . GLY A 1 72 ? -2.025 -16.295 3.882 1.00 43.69 72 GLY A N 1
ATOM 564 C CA . GLY A 1 72 ? -1.555 -17.295 4.836 1.00 43.69 72 GLY A CA 1
ATOM 565 C C . GLY A 1 7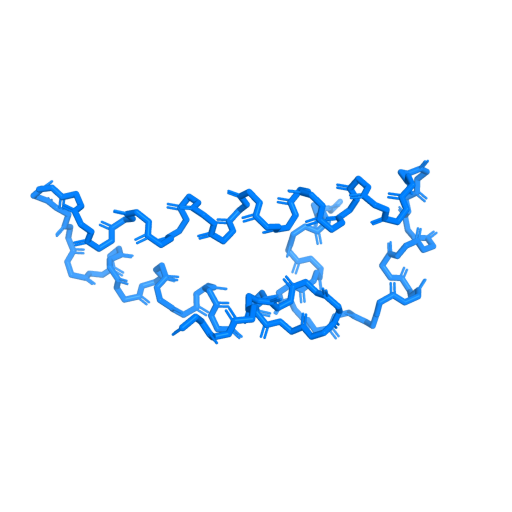2 ? -2.683 -18.210 5.274 1.00 43.69 72 GLY A C 1
ATOM 566 O O . GLY A 1 72 ? -3.842 -17.735 5.315 1.00 43.69 72 GLY A O 1
#

Foldseek 3Di:
DDLLVCQLVPDDLVRSPVVDPDDSVVSLVVLLVLLVVLVCQVVDPPRDPVSVVVSVSSNVSSQDPPNHDDPD

Radius of gyration: 12.95 Å; chains: 1; bounding box: 32×30×35 Å

pLDDT: mean 93.66, std 10.11, range [43.69, 98.06]

InterPro domains:
  IPR012961 ATP-dependent RNA helicase Ski2/MTR4, C-terminal [PF08148] (2-67)
  IPR012961 ATP-dependent RNA helicase Ski2/MTR4, C-terminal [SM01142] (1-71)